Protein AF-A0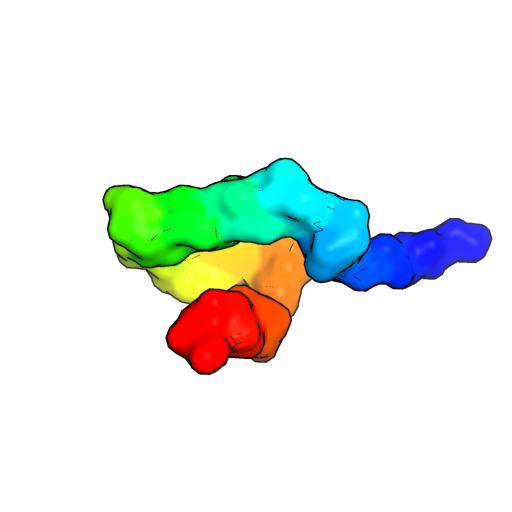A0T9QNF6-F1 (afdb_monomer_lite)

Organism: NCBI:txid367190

Radius of gyration: 10.4 Å; chains: 1; bounding box: 17×26×26 Å

pLDDT: mean 83.28, std 14.21, range [36.72, 93.62]

Foldseek 3Di:
DPPPPPCVVDVVLVVVLCCCCPVVVDDLVVSCVVSVDHSVRSVVSVD

Secondary structure (DSSP, 8-state):
------GGG-HHHHHHHHIIIIIS---HHHHHHHH---HHHHHHH--

Sequence (47 aa):
MHERRHWADNPELILHVLRLRFDKALSYLVISAQTGVSKAAIFSLEK

Structure (mmCIF, N/CA/C/O backbone):
data_AF-A0A0T9QNF6-F1
#
_entry.id   AF-A0A0T9QNF6-F1
#
loop_
_atom_site.group_PDB
_atom_site.id
_atom_site.type_symbol
_atom_site.label_atom_id
_atom_site.label_alt_id
_atom_site.label_comp_id
_atom_site.label_asym_id
_atom_site.label_entity_id
_atom_site.label_seq_id
_atom_site.pdbx_PDB_ins_code
_atom_site.Cartn_x
_atom_site.Cartn_y
_atom_site.Cartn_z
_atom_site.occupancy
_atom_site.B_iso_or_equiv
_atom_site.auth_seq_id
_atom_site.auth_comp_id
_atom_site.auth_asym_id
_atom_site.auth_atom_id
_atom_site.pdbx_PDB_model_num
ATOM 1 N N . MET A 1 1 ? 4.172 -17.907 -19.975 1.00 36.72 1 MET A N 1
ATOM 2 C CA . MET A 1 1 ? 4.988 -16.741 -19.579 1.00 36.72 1 MET A CA 1
ATOM 3 C C . MET A 1 1 ? 4.202 -15.964 -18.534 1.00 36.72 1 MET A C 1
ATOM 5 O O . MET A 1 1 ? 3.195 -15.372 -18.889 1.00 36.72 1 MET A O 1
ATOM 9 N N . HIS A 1 2 ? 4.577 -16.029 -17.252 1.00 42.00 2 HIS A N 1
ATOM 10 C CA . HIS A 1 2 ? 4.013 -15.112 -16.257 1.00 42.00 2 HIS A CA 1
ATOM 11 C C . HIS A 1 2 ? 4.665 -13.752 -16.485 1.00 42.00 2 HIS A C 1
ATOM 13 O O . HIS A 1 2 ? 5.821 -13.537 -16.128 1.00 42.00 2 HIS A O 1
ATOM 19 N N . GLU A 1 3 ? 3.942 -12.881 -17.175 1.00 47.31 3 GLU A N 1
ATOM 20 C CA . GLU A 1 3 ? 4.293 -11.483 -17.360 1.00 47.31 3 GLU A CA 1
ATOM 21 C C . GLU A 1 3 ? 4.490 -10.859 -15.973 1.00 47.31 3 GLU A C 1
ATOM 23 O O . GLU A 1 3 ? 3.532 -10.660 -15.224 1.00 47.31 3 GLU A O 1
ATOM 28 N N . ARG A 1 4 ? 5.745 -10.598 -15.588 1.00 55.19 4 ARG A N 1
ATOM 29 C CA . ARG A 1 4 ? 6.044 -9.694 -14.477 1.00 55.19 4 ARG A CA 1
ATOM 30 C C . ARG A 1 4 ? 5.649 -8.296 -14.946 1.00 55.19 4 ARG A C 1
ATOM 32 O O . ARG A 1 4 ? 6.516 -7.527 -15.344 1.00 55.19 4 ARG A O 1
ATOM 39 N N . ARG A 1 5 ? 4.350 -7.983 -14.961 1.00 55.91 5 ARG A N 1
ATOM 40 C CA . ARG A 1 5 ? 3.914 -6.594 -15.115 1.00 55.91 5 ARG A CA 1
ATOM 41 C C . ARG A 1 5 ? 4.554 -5.832 -13.975 1.00 55.91 5 ARG A C 1
ATOM 43 O O . ARG A 1 5 ? 4.363 -6.195 -12.809 1.00 55.91 5 ARG A O 1
ATOM 50 N N . HIS A 1 6 ? 5.364 -4.833 -14.301 1.00 67.81 6 HIS A N 1
ATOM 51 C CA . HIS A 1 6 ? 5.830 -3.919 -13.284 1.00 67.81 6 HIS A CA 1
ATOM 52 C C . HIS A 1 6 ? 4.563 -3.267 -12.731 1.00 67.81 6 HIS A C 1
ATOM 54 O O . HIS A 1 6 ? 3.735 -2.760 -13.479 1.00 67.81 6 HIS A O 1
ATOM 60 N N . TRP A 1 7 ? 4.366 -3.314 -11.420 1.00 74.44 7 TRP A N 1
ATOM 61 C CA . TRP A 1 7 ? 3.228 -2.662 -10.765 1.00 74.44 7 TRP A CA 1
ATOM 62 C C . TRP A 1 7 ? 3.139 -1.165 -11.137 1.00 74.44 7 TRP A C 1
ATOM 64 O O . TRP A 1 7 ? 2.054 -0.594 -11.141 1.00 74.44 7 TRP A O 1
ATOM 74 N N . ALA A 1 8 ? 4.277 -0.565 -11.505 1.00 72.25 8 ALA A N 1
ATOM 75 C CA . ALA A 1 8 ? 4.407 0.803 -11.986 1.00 72.25 8 ALA A CA 1
ATOM 76 C C . ALA A 1 8 ? 3.885 1.032 -13.421 1.00 72.25 8 ALA A C 1
ATOM 78 O O . ALA A 1 8 ? 3.577 2.166 -13.767 1.00 72.25 8 ALA A O 1
ATOM 79 N N . ASP A 1 9 ? 3.731 -0.018 -14.237 1.00 83.62 9 ASP A N 1
ATOM 80 C CA . ASP A 1 9 ? 3.122 0.074 -15.574 1.00 83.62 9 ASP A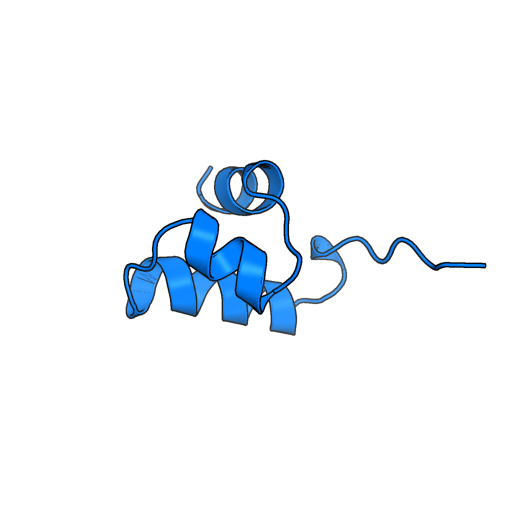 CA 1
ATOM 81 C C . ASP A 1 9 ? 1.585 0.145 -15.508 1.00 83.62 9 ASP A C 1
ATOM 83 O O . ASP A 1 9 ? 0.918 0.309 -16.528 1.00 83.62 9 ASP A O 1
ATOM 87 N N . ASN A 1 10 ? 1.001 0.001 -14.311 1.00 87.19 10 ASN A N 1
ATOM 88 C CA . ASN A 1 10 ? -0.436 0.094 -14.093 1.00 87.19 10 ASN A CA 1
ATOM 89 C C . ASN A 1 10 ? -0.778 1.348 -13.259 1.00 87.19 10 ASN A C 1
ATOM 91 O O . ASN A 1 10 ? -0.750 1.293 -12.023 1.00 87.19 10 ASN A O 1
ATOM 95 N N . PRO A 1 11 ? -1.137 2.475 -13.901 1.00 86.81 11 PRO A N 1
ATOM 96 C CA . PRO A 1 11 ? -1.460 3.714 -13.194 1.00 86.81 11 PRO A CA 1
ATOM 97 C C . PRO A 1 11 ? -2.675 3.576 -12.265 1.00 86.81 11 PRO A C 1
ATOM 99 O O . PRO A 1 11 ? -2.717 4.219 -11.216 1.00 86.81 11 PRO A O 1
ATOM 102 N N . GLU A 1 12 ? -3.636 2.704 -12.584 1.00 92.12 12 GLU A N 1
ATOM 103 C CA . GLU A 1 12 ? -4.795 2.451 -11.718 1.00 92.12 12 GLU A CA 1
ATOM 104 C C . GLU A 1 12 ? -4.378 1.768 -10.411 1.00 92.12 12 GLU A C 1
ATOM 106 O O . GLU A 1 12 ? -4.863 2.116 -9.332 1.00 92.12 12 GLU A O 1
ATOM 111 N N . LEU A 1 13 ? -3.426 0.835 -10.492 1.00 89.88 13 LEU A N 1
ATOM 112 C CA . LEU A 1 13 ? -2.859 0.164 -9.325 1.00 89.88 13 LEU A CA 1
ATOM 113 C C . LEU A 1 13 ? -2.082 1.152 -8.442 1.00 89.88 13 LEU A C 1
ATOM 115 O O . LEU A 1 13 ? -2.223 1.112 -7.220 1.00 89.88 13 LEU A O 1
ATOM 119 N N . ILE A 1 14 ? -1.307 2.061 -9.045 1.00 90.06 14 ILE A N 1
ATOM 120 C CA . ILE A 1 14 ? -0.580 3.111 -8.315 1.00 90.06 14 ILE A CA 1
ATOM 121 C C . ILE A 1 14 ? -1.564 4.011 -7.562 1.00 90.06 14 ILE A C 1
ATOM 123 O O . ILE A 1 14 ? -1.424 4.193 -6.353 1.00 90.06 14 ILE A O 1
ATOM 127 N N . LEU A 1 15 ? -2.595 4.528 -8.240 1.00 91.44 15 LEU A N 1
ATOM 128 C CA . LEU A 1 15 ? -3.619 5.369 -7.611 1.00 91.44 15 LEU A CA 1
ATOM 129 C C . LEU A 1 15 ? -4.348 4.633 -6.484 1.00 91.44 15 LEU A C 1
ATOM 131 O O . LEU A 1 15 ? -4.610 5.212 -5.429 1.00 91.44 15 LEU A O 1
ATOM 135 N N . HIS A 1 16 ? -4.639 3.346 -6.675 1.00 91.88 16 HIS A N 1
ATOM 136 C CA . HIS A 1 16 ? -5.255 2.522 -5.645 1.00 91.88 16 HIS A CA 1
ATOM 137 C C . HIS A 1 16 ? -4.350 2.382 -4.412 1.00 91.88 16 HIS A C 1
ATOM 139 O O . HIS A 1 16 ? -4.803 2.627 -3.295 1.00 91.88 16 HIS A O 1
ATOM 145 N N . VAL A 1 17 ? -3.065 2.057 -4.601 1.00 91.38 17 VAL A N 1
ATOM 146 C CA . VAL A 1 17 ? -2.071 1.958 -3.517 1.00 91.38 17 VAL A CA 1
ATOM 147 C C . VAL A 1 17 ? -1.927 3.287 -2.774 1.00 91.38 17 VAL A C 1
ATOM 149 O O . VAL A 1 17 ? -1.963 3.296 -1.542 1.00 91.38 17 VAL A O 1
ATOM 152 N N . LEU A 1 18 ? -1.836 4.406 -3.499 1.00 91.12 18 LEU A N 1
ATOM 153 C CA . LEU A 1 18 ? -1.762 5.745 -2.912 1.00 91.12 18 LEU A CA 1
ATOM 154 C C . LEU A 1 18 ? -3.012 6.062 -2.087 1.00 91.12 18 LEU A C 1
ATOM 156 O O . LEU A 1 18 ? -2.892 6.523 -0.955 1.00 91.12 18 LEU A O 1
ATOM 160 N N . ARG A 1 19 ? -4.214 5.747 -2.584 1.00 93.62 19 ARG A N 1
ATOM 161 C CA . ARG A 1 19 ? -5.453 5.961 -1.823 1.00 93.62 19 ARG A CA 1
ATOM 162 C C . ARG A 1 19 ? -5.487 5.105 -0.557 1.00 93.62 19 ARG A C 1
ATOM 164 O O . ARG A 1 19 ? -5.785 5.602 0.522 1.00 93.62 19 ARG A O 1
ATOM 171 N N . LEU A 1 20 ? -5.126 3.826 -0.638 1.00 93.19 20 LEU A N 1
ATOM 172 C CA . LEU A 1 20 ? -5.066 2.976 0.555 1.00 93.19 20 LEU A CA 1
ATOM 173 C C . LEU A 1 20 ? -4.063 3.500 1.598 1.00 93.19 20 LEU A C 1
ATOM 175 O O . LEU A 1 20 ? -4.332 3.411 2.797 1.00 93.19 20 LEU A O 1
ATOM 179 N N . ARG A 1 21 ? -2.928 4.049 1.153 1.00 91.88 21 ARG A N 1
ATOM 180 C CA . ARG A 1 21 ? -1.871 4.557 2.031 1.00 91.88 21 ARG A CA 1
ATOM 181 C C . ARG A 1 21 ? -2.193 5.918 2.645 1.00 91.88 21 ARG A C 1
ATOM 183 O O . ARG A 1 21 ? -2.019 6.071 3.847 1.00 91.88 21 ARG A O 1
ATOM 190 N N . PHE A 1 22 ? -2.639 6.879 1.842 1.00 89.56 22 PHE A N 1
ATOM 191 C CA . PHE A 1 22 ? -2.795 8.275 2.260 1.00 89.56 22 PHE A CA 1
ATOM 192 C C . PHE A 1 22 ? -4.221 8.633 2.685 1.00 89.56 22 PHE A C 1
ATOM 194 O O . PHE A 1 22 ? -4.386 9.404 3.621 1.00 89.56 22 PHE A O 1
ATOM 201 N N . ASP A 1 23 ? -5.245 8.061 2.046 1.00 92.44 23 ASP A N 1
ATOM 202 C CA . ASP A 1 23 ? -6.654 8.346 2.366 1.00 92.44 23 ASP A CA 1
ATOM 203 C C . ASP A 1 23 ? -7.163 7.428 3.485 1.00 92.44 23 ASP A C 1
ATOM 205 O O . ASP A 1 23 ? -7.748 7.882 4.464 1.00 92.44 23 ASP A O 1
ATOM 209 N N . LYS A 1 24 ? -6.862 6.125 3.398 1.00 91.56 24 LYS A N 1
ATOM 210 C CA . LYS A 1 24 ? -7.284 5.138 4.409 1.00 91.56 24 LYS A CA 1
ATOM 211 C C . LYS A 1 24 ? -6.253 4.863 5.505 1.00 91.56 24 LYS A C 1
ATOM 213 O O . LYS A 1 24 ? -6.535 4.066 6.398 1.00 91.56 24 LYS A O 1
ATOM 218 N N . ALA A 1 25 ? -5.063 5.463 5.417 1.00 92.06 25 ALA A N 1
ATOM 219 C CA . ALA A 1 25 ? -3.960 5.270 6.364 1.00 92.06 25 ALA A CA 1
ATOM 220 C C . ALA A 1 25 ? -3.624 3.787 6.648 1.00 92.06 25 ALA A C 1
ATOM 222 O O . ALA A 1 25 ? -3.231 3.423 7.759 1.00 92.06 25 ALA A O 1
ATOM 223 N N 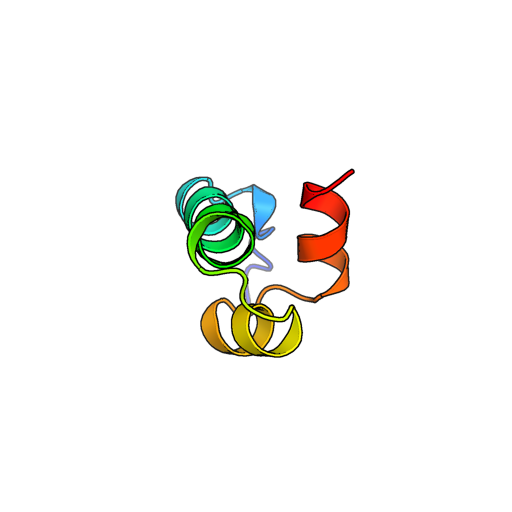. LEU A 1 26 ? -3.792 2.899 5.659 1.00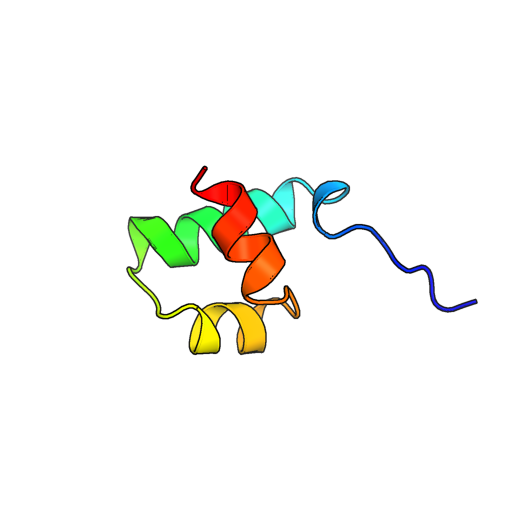 93.25 26 LEU A N 1
ATOM 224 C CA . LEU A 1 26 ? -3.580 1.469 5.865 1.00 93.25 26 LEU A CA 1
ATOM 225 C C . LEU A 1 26 ? -2.091 1.135 6.020 1.00 93.25 26 LEU A C 1
ATOM 227 O O . LEU A 1 26 ? -1.194 1.750 5.432 1.00 93.25 26 LEU A O 1
ATOM 231 N N . SER A 1 27 ? -1.828 0.092 6.807 1.00 92.69 27 SER A N 1
ATOM 232 C CA . SER A 1 27 ? -0.485 -0.466 6.953 1.00 92.69 27 SER A CA 1
ATOM 233 C C . SER A 1 27 ? -0.013 -1.106 5.646 1.00 92.69 27 SER A C 1
ATOM 235 O O . SER A 1 27 ? -0.795 -1.742 4.938 1.00 92.69 27 SER A O 1
ATOM 237 N N . TYR A 1 28 ? 1.290 -1.030 5.365 1.00 90.56 28 TYR A N 1
ATOM 238 C CA . TYR A 1 28 ? 1.905 -1.669 4.197 1.00 90.56 28 TYR A CA 1
ATOM 239 C C . TYR A 1 28 ? 1.573 -3.158 4.066 1.00 90.56 28 TYR A C 1
ATOM 241 O O . TYR A 1 28 ? 1.456 -3.653 2.951 1.00 90.56 28 TYR A O 1
ATOM 249 N N . LEU A 1 29 ? 1.411 -3.869 5.190 1.00 91.31 29 LEU A N 1
ATOM 250 C CA . LEU A 1 29 ? 1.036 -5.286 5.194 1.00 91.31 29 LEU A CA 1
ATOM 251 C C . LEU A 1 29 ? -0.349 -5.490 4.562 1.00 91.31 29 LEU A C 1
ATOM 253 O O . LEU A 1 29 ? -0.536 -6.358 3.717 1.00 91.31 29 LEU A O 1
ATOM 257 N N . VAL A 1 30 ? -1.301 -4.642 4.950 1.00 93.44 30 VAL A N 1
ATOM 258 C CA . VAL A 1 30 ? -2.694 -4.679 4.494 1.00 93.44 30 VAL A CA 1
ATOM 259 C C . VAL A 1 30 ? -2.802 -4.259 3.029 1.00 93.44 30 VAL A C 1
ATOM 261 O O . VAL A 1 30 ? -3.593 -4.830 2.283 1.00 93.44 30 VAL A O 1
ATOM 264 N N . ILE A 1 31 ? -1.996 -3.286 2.603 1.00 92.50 31 ILE A N 1
ATOM 265 C CA . ILE A 1 31 ? -1.934 -2.851 1.202 1.00 92.50 31 ILE A CA 1
ATOM 266 C C . ILE A 1 31 ? -1.326 -3.959 0.337 1.00 92.50 31 ILE A C 1
ATOM 268 O O . ILE A 1 31 ? -1.911 -4.328 -0.673 1.00 92.50 31 ILE A O 1
ATOM 272 N N . SER A 1 32 ? -0.206 -4.544 0.768 1.00 91.31 32 SER A N 1
ATOM 273 C CA . SER A 1 32 ? 0.480 -5.618 0.043 1.00 91.31 32 SER A CA 1
ATOM 274 C C . SER A 1 32 ? -0.396 -6.860 -0.130 1.00 91.31 32 SER A C 1
ATOM 276 O O . SER A 1 32 ? -0.450 -7.421 -1.222 1.00 91.31 32 SER A O 1
ATOM 278 N N . ALA A 1 33 ? -1.157 -7.234 0.903 1.00 90.81 33 ALA A N 1
ATOM 279 C CA . ALA A 1 33 ? -2.112 -8.337 0.824 1.00 90.81 33 ALA A CA 1
ATOM 280 C C . ALA A 1 33 ? -3.270 -8.072 -0.160 1.00 90.81 33 ALA A C 1
ATOM 282 O O . ALA A 1 33 ? -3.763 -9.010 -0.778 1.00 90.81 33 ALA A O 1
ATOM 283 N N . GLN A 1 34 ? -3.702 -6.816 -0.318 1.00 90.31 34 GLN A N 1
ATOM 284 C CA . GLN A 1 34 ? -4.811 -6.451 -1.212 1.00 90.31 34 GLN A CA 1
ATOM 285 C C . GLN A 1 34 ? -4.382 -6.263 -2.668 1.00 90.31 34 GLN A C 1
ATOM 287 O O . GLN A 1 34 ? -5.142 -6.584 -3.575 1.00 90.31 34 GLN A O 1
ATOM 292 N N . THR A 1 35 ? -3.191 -5.714 -2.901 1.00 87.75 35 THR A N 1
ATOM 293 C CA . THR A 1 35 ? -2.753 -5.296 -4.242 1.00 87.75 35 THR A CA 1
ATOM 294 C C . THR A 1 35 ? -1.698 -6.216 -4.846 1.00 87.75 35 THR A C 1
ATOM 296 O O . THR A 1 35 ? -1.361 -6.070 -6.018 1.00 87.75 35 THR A O 1
ATOM 299 N N . GLY A 1 36 ? -1.132 -7.132 -4.053 1.00 89.69 36 GLY A N 1
ATOM 300 C CA . GLY A 1 36 ? 0.016 -7.951 -4.448 1.00 89.69 36 GLY A CA 1
ATOM 301 C C . GLY A 1 36 ? 1.314 -7.151 -4.603 1.00 89.69 36 GLY A C 1
ATOM 302 O O . GLY A 1 36 ? 2.334 -7.705 -5.013 1.00 89.69 36 GLY A O 1
ATOM 303 N N . VAL A 1 37 ? 1.307 -5.852 -4.282 1.00 89.00 37 VAL A N 1
ATOM 304 C CA . VAL A 1 37 ? 2.488 -4.990 -4.375 1.00 89.00 37 VAL A CA 1
ATOM 305 C C . VAL A 1 37 ? 3.360 -5.203 -3.146 1.00 89.00 37 VAL A C 1
ATOM 307 O O . VAL A 1 37 ? 2.900 -5.102 -2.010 1.00 89.00 37 VAL A O 1
ATOM 310 N N . SER A 1 38 ? 4.643 -5.483 -3.352 1.00 89.62 38 SER A N 1
ATOM 311 C CA . SER A 1 38 ? 5.593 -5.641 -2.250 1.00 89.62 38 SER A CA 1
ATOM 312 C C . SER A 1 38 ? 5.730 -4.354 -1.440 1.00 89.62 38 SER A C 1
ATOM 314 O O . SER A 1 38 ? 5.776 -3.258 -1.995 1.00 89.62 38 SER A O 1
ATOM 316 N N . LYS A 1 39 ? 5.927 -4.481 -0.124 1.00 88.69 39 LYS A N 1
ATOM 317 C CA . LYS A 1 39 ? 6.193 -3.341 0.771 1.00 88.69 39 LYS A CA 1
ATOM 318 C C . LYS A 1 39 ? 7.288 -2.402 0.246 1.00 88.69 39 LYS A C 1
ATOM 320 O O . LYS A 1 39 ? 7.137 -1.193 0.355 1.00 88.69 39 LYS A O 1
ATOM 325 N N . ALA A 1 40 ? 8.359 -2.949 -0.335 1.00 88.44 40 ALA A N 1
ATOM 326 C CA . ALA A 1 40 ? 9.449 -2.159 -0.911 1.00 88.44 40 ALA A CA 1
ATOM 327 C C . ALA A 1 40 ? 8.977 -1.244 -2.055 1.00 88.44 40 ALA A C 1
ATOM 329 O O . ALA A 1 40 ? 9.361 -0.084 -2.105 1.00 88.44 40 ALA A O 1
ATOM 330 N N . ALA A 1 41 ? 8.097 -1.746 -2.923 1.00 86.50 41 ALA A N 1
ATOM 331 C CA . ALA A 1 41 ? 7.513 -0.975 -4.014 1.00 86.50 41 ALA A CA 1
ATOM 332 C C . ALA A 1 41 ? 6.575 0.129 -3.502 1.00 86.50 41 ALA A C 1
ATOM 334 O O . ALA A 1 41 ? 6.633 1.253 -3.987 1.00 86.50 41 ALA A O 1
ATOM 335 N N . ILE A 1 42 ? 5.770 -0.164 -2.474 1.00 87.69 42 ILE A N 1
ATOM 336 C CA . ILE A 1 42 ? 4.910 0.843 -1.831 1.00 87.69 42 ILE A CA 1
ATOM 337 C C . ILE A 1 42 ? 5.767 1.938 -1.181 1.00 87.69 42 ILE A C 1
ATOM 339 O O . ILE A 1 42 ? 5.474 3.115 -1.333 1.00 87.69 42 ILE A O 1
ATOM 343 N N . PHE A 1 43 ? 6.850 1.561 -0.496 1.00 86.00 43 PHE A N 1
ATOM 344 C CA . PHE A 1 43 ? 7.775 2.515 0.116 1.00 86.00 43 PHE A CA 1
ATOM 345 C C . PHE A 1 43 ? 8.477 3.399 -0.927 1.00 86.00 43 PHE A C 1
ATOM 347 O O . PHE A 1 43 ? 8.672 4.586 -0.691 1.00 86.00 43 PHE A O 1
ATOM 354 N N . SER A 1 44 ? 8.818 2.853 -2.099 1.00 85.44 44 SER A N 1
ATOM 355 C CA . SER A 1 44 ? 9.377 3.635 -3.210 1.00 85.44 44 SER A CA 1
ATOM 356 C C . SER A 1 44 ?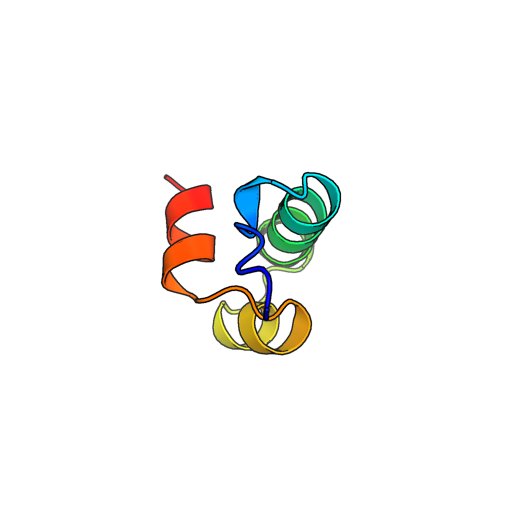 8.421 4.690 -3.776 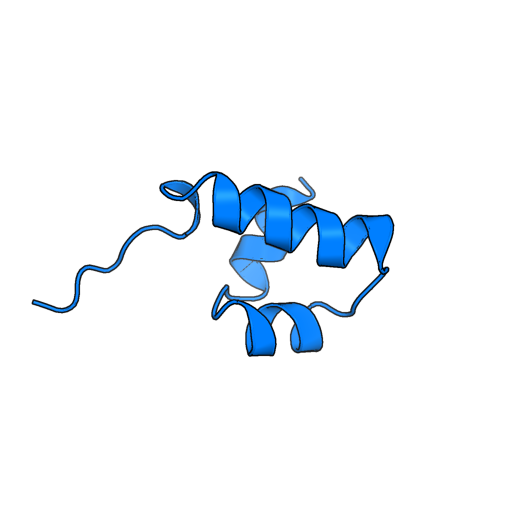1.00 85.44 44 SER A C 1
ATOM 358 O O . SER A 1 44 ? 8.908 5.616 -4.407 1.00 85.44 44 SER A O 1
ATOM 360 N N . LEU A 1 45 ? 7.104 4.577 -3.567 1.00 79.62 45 LEU A N 1
ATOM 361 C CA . LEU A 1 45 ? 6.128 5.596 -3.987 1.00 79.62 45 LEU A CA 1
ATOM 362 C C . LEU A 1 45 ? 6.043 6.795 -3.035 1.00 79.62 45 LEU A C 1
ATOM 364 O O . LEU A 1 45 ? 5.519 7.835 -3.418 1.00 79.62 45 LEU A O 1
ATOM 368 N N . GLU A 1 46 ? 6.495 6.643 -1.791 1.00 72.44 46 GLU A N 1
ATOM 369 C CA . GLU A 1 46 ? 6.478 7.718 -0.789 1.00 72.44 46 GLU A CA 1
ATOM 370 C C . GLU A 1 46 ? 7.744 8.586 -0.823 1.00 72.44 46 GLU A C 1
ATOM 372 O O . GLU A 1 46 ? 7.825 9.568 -0.086 1.00 72.44 46 GLU A O 1
ATOM 377 N N . LYS A 1 47 ? 8.735 8.211 -1.637 1.00 65.88 47 LYS A N 1
ATOM 378 C CA . LYS A 1 47 ? 10.021 8.896 -1.761 1.00 65.88 47 LYS A CA 1
ATOM 379 C C . LYS A 1 47 ? 10.095 9.677 -3.064 1.00 65.88 47 LYS A C 1
ATOM 381 O O . LYS A 1 47 ? 10.596 10.819 -3.007 1.00 65.88 47 LYS A O 1
#